Protein AF-I3SGP1-F1 (afdb_monomer)

Secondary structure (DSSP, 8-state):
---S------STT--TTSPPPP--S-STT-----SS-------TT-GGGTT-----HHHHHHHHHHHHHHHHHHHHHHHHHHHHHHHHHHTT------

Solvent-accessible surface area (backbone atoms only — not comparable to full-atom values): 6831 Å² total; per-residue (Å²): 138,78,75,96,72,81,84,91,75,93,51,96,84,58,61,82,92,54,87,84,69,81,80,70,73,68,68,74,70,81,67,92,63,104,54,96,83,70,78,64,80,66,56,96,74,50,72,93,56,70,80,69,84,80,78,75,61,65,65,54,52,50,53,51,50,52,56,51,51,52,55,49,50,57,52,50,56,50,50,58,51,53,52,55,56,51,52,63,62,61,73,70,67,78,82,88,74,135

Mean predicted aligned error: 17.97 Å

Foldseek 3Di:
DDDPDDDDDPDPPDPPPPDDDDCPPCPVVPDPDPDPPPPVPPVPPPPVCVPVDDDDVVVVVVVVVVVVVVVVVVVVVVVVVVVVVVVVVVVPDDDDDD

Radius of gyration: 29.14 Å; Cα contacts (8 Å, |Δi|>4): 2; chains: 1; bounding box: 64×74×63 Å

Sequence (98 aa):
MEAAFKPQVNGELDTQNFMKFDEVESPDAARAGSGSSRKMLLTPKDLNFVGYTYKNFDAVKEGLRQSLSESMQDYASKRTTDETGLQMLASSGDPMLP

pLDDT: mean 71.34, std 15.17, range [46.19, 95.5]

InterPro domains:
  IPR000961 AGC-kinase, C-terminal [PS51285] (1-64)
  IPR017892 Protein kinase, C-terminal [PF00433] (9-54)

Structure (mmCIF, N/CA/C/O backbone):
data_AF-I3SGP1-F1
#
_entry.id   AF-I3SGP1-F1
#
loop_
_atom_site.group_PDB
_atom_site.id
_atom_site.type_symbol
_atom_site.label_atom_id
_atom_site.label_alt_id
_atom_site.label_comp_id
_atom_site.label_asym_id
_atom_site.label_entity_id
_atom_site.label_seq_id
_atom_site.pdbx_PDB_ins_code
_atom_site.Cartn_x
_atom_site.Cartn_y
_atom_site.Cartn_z
_atom_site.occupancy
_atom_site.B_iso_or_equiv
_atom_site.auth_seq_id
_atom_site.auth_comp_id
_atom_site.auth_asym_id
_atom_site.auth_atom_id
_atom_site.pdbx_PDB_model_num
ATOM 1 N N . MET A 1 1 ? 5.922 -21.326 -15.131 1.00 84.31 1 MET A N 1
ATOM 2 C CA . MET A 1 1 ? 5.772 -20.294 -16.177 1.00 84.31 1 MET A CA 1
ATOM 3 C C . MET A 1 1 ? 6.448 -19.046 -15.649 1.00 84.31 1 MET A C 1
ATOM 5 O O . MET A 1 1 ? 6.067 -18.607 -14.574 1.00 84.31 1 MET A O 1
ATOM 9 N N . GLU A 1 2 ? 7.485 -18.545 -16.317 1.00 89.69 2 GLU A N 1
ATOM 10 C CA . GLU A 1 2 ? 8.145 -17.295 -15.915 1.00 89.69 2 GLU A CA 1
ATOM 11 C C . GLU A 1 2 ? 7.628 -16.133 -16.762 1.00 89.69 2 GLU A C 1
ATOM 13 O O . GLU A 1 2 ? 7.294 -16.315 -17.935 1.00 89.69 2 GLU A O 1
ATOM 18 N N . ALA A 1 3 ? 7.536 -14.945 -16.161 1.00 91.81 3 ALA A N 1
ATOM 19 C CA . ALA A 1 3 ? 7.209 -13.736 -16.900 1.00 91.81 3 ALA A CA 1
ATOM 20 C C . ALA A 1 3 ? 8.334 -13.427 -17.898 1.00 91.81 3 ALA A C 1
ATOM 22 O O . ALA A 1 3 ? 9.510 -13.464 -17.541 1.00 91.81 3 ALA A O 1
ATOM 23 N N . ALA A 1 4 ? 7.971 -13.079 -19.134 1.00 95.31 4 ALA A N 1
ATOM 24 C CA . ALA A 1 4 ? 8.935 -12.730 -20.180 1.00 95.31 4 ALA A CA 1
ATOM 25 C C . ALA A 1 4 ? 9.735 -11.449 -19.866 1.00 95.31 4 ALA A C 1
ATOM 27 O O . ALA A 1 4 ? 10.766 -11.198 -20.484 1.00 95.31 4 ALA A O 1
ATOM 28 N N . PHE A 1 5 ? 9.268 -10.643 -18.910 1.00 95.12 5 PHE A N 1
ATOM 29 C CA . PHE A 1 5 ? 9.907 -9.404 -18.489 1.00 95.12 5 PHE A CA 1
ATOM 30 C C . PHE A 1 5 ? 9.817 -9.232 -16.968 1.00 95.12 5 PHE A C 1
ATOM 32 O O . PHE A 1 5 ? 8.768 -9.485 -16.372 1.00 95.12 5 PHE A O 1
ATOM 39 N N . LYS A 1 6 ? 10.916 -8.780 -16.353 1.00 93.88 6 LYS A N 1
ATOM 40 C CA . LYS A 1 6 ? 11.015 -8.443 -14.927 1.00 93.88 6 LYS A CA 1
ATOM 41 C C . LYS A 1 6 ? 11.380 -6.953 -14.810 1.00 93.88 6 LYS A C 1
ATOM 43 O O . LYS A 1 6 ? 12.441 -6.584 -15.312 1.00 93.88 6 LYS A O 1
ATOM 48 N N . PRO A 1 7 ? 10.536 -6.097 -14.204 1.00 93.69 7 PRO A N 1
ATOM 49 C CA . PRO A 1 7 ? 10.839 -4.674 -14.069 1.00 93.69 7 PRO A CA 1
ATOM 50 C C . PRO A 1 7 ? 12.013 -4.446 -13.110 1.00 93.69 7 PRO A C 1
ATOM 52 O O . PRO A 1 7 ? 12.199 -5.200 -12.154 1.00 93.69 7 PRO A O 1
ATOM 55 N N . GLN A 1 8 ? 12.790 -3.390 -13.353 1.00 94.94 8 GLN A N 1
ATOM 56 C CA . GLN A 1 8 ? 13.821 -2.950 -12.417 1.00 94.94 8 GLN A CA 1
ATOM 57 C C . GLN A 1 8 ? 13.157 -2.310 -11.189 1.00 94.94 8 GLN A C 1
ATOM 59 O O . GLN A 1 8 ? 12.285 -1.454 -11.336 1.00 94.94 8 GLN A O 1
ATOM 64 N N . VAL A 1 9 ? 13.571 -2.736 -9.993 1.00 95.50 9 VAL A N 1
ATOM 65 C CA . VAL A 1 9 ? 13.099 -2.224 -8.698 1.00 95.50 9 VAL A CA 1
ATOM 66 C C . VAL A 1 9 ? 14.317 -2.078 -7.786 1.00 95.50 9 VAL A C 1
ATOM 68 O O . VAL A 1 9 ? 14.981 -3.068 -7.484 1.00 95.50 9 VAL A O 1
ATOM 71 N N . ASN A 1 10 ? 14.631 -0.852 -7.373 1.00 93.62 10 ASN A N 1
ATOM 72 C CA . ASN A 1 10 ? 15.821 -0.516 -6.587 1.00 93.62 10 ASN A CA 1
ATOM 73 C C . ASN A 1 10 ? 15.535 -0.404 -5.070 1.00 93.62 10 ASN A C 1
ATOM 75 O O . ASN A 1 10 ? 16.448 -0.115 -4.299 1.00 93.62 10 ASN A O 1
ATOM 79 N N . GLY A 1 11 ? 14.289 -0.630 -4.628 1.00 93.88 11 GLY A N 1
ATOM 80 C CA . GLY A 1 11 ? 13.878 -0.593 -3.216 1.00 93.88 11 GLY A CA 1
ATOM 81 C C . GLY A 1 11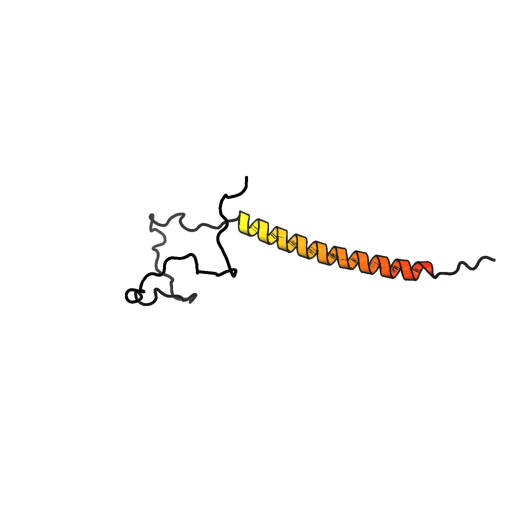 ? 12.396 -0.934 -2.994 1.00 93.88 11 GLY A C 1
ATOM 82 O O . GLY A 1 11 ? 11.628 -1.009 -3.947 1.00 93.88 11 GLY A O 1
ATOM 83 N N . GLU A 1 12 ? 11.984 -1.134 -1.735 1.00 93.31 12 GLU A N 1
ATOM 84 C CA . GLU A 1 12 ? 10.605 -1.526 -1.365 1.00 93.31 12 GLU A CA 1
ATOM 85 C C . GLU A 1 12 ? 9.550 -0.498 -1.802 1.00 93.31 12 GLU A C 1
ATOM 87 O O . GLU A 1 12 ? 8.488 -0.859 -2.303 1.00 93.31 12 GLU A O 1
ATOM 92 N N . LEU A 1 13 ? 9.862 0.788 -1.642 1.00 94.12 13 LEU A N 1
ATOM 93 C CA . LEU A 1 13 ? 8.984 1.908 -1.989 1.00 94.12 13 LEU A CA 1
ATOM 94 C C . LEU A 1 13 ? 9.440 2.618 -3.273 1.00 94.12 13 LEU A C 1
ATOM 96 O O . LEU A 1 13 ? 9.233 3.821 -3.428 1.00 94.12 13 LEU A O 1
ATOM 100 N N . ASP A 1 14 ? 10.120 1.902 -4.172 1.00 93.56 14 ASP A N 1
ATOM 101 C CA . ASP A 1 14 ? 10.603 2.473 -5.427 1.00 93.56 14 ASP A CA 1
ATOM 102 C C . ASP A 1 14 ? 9.432 2.907 -6.324 1.00 93.56 14 ASP A C 1
ATOM 104 O O . ASP A 1 14 ? 8.564 2.115 -6.694 1.00 93.56 14 ASP A O 1
ATOM 108 N N . THR A 1 15 ? 9.424 4.189 -6.689 1.00 93.38 15 THR A N 1
ATOM 109 C CA . THR A 1 15 ? 8.394 4.809 -7.530 1.00 93.38 15 THR A CA 1
ATOM 110 C C . THR A 1 15 ? 8.882 5.127 -8.948 1.00 93.38 15 THR A C 1
ATOM 112 O O . THR A 1 15 ? 8.163 5.761 -9.719 1.00 93.38 15 THR A O 1
ATOM 115 N N . GLN A 1 16 ? 10.074 4.664 -9.345 1.00 94.19 16 GLN A N 1
ATOM 116 C CA . GLN A 1 16 ? 10.658 4.941 -10.664 1.00 94.19 16 GLN A CA 1
ATOM 117 C C . GLN A 1 16 ? 9.748 4.531 -11.835 1.00 94.19 16 GLN A C 1
ATOM 119 O O . GLN A 1 16 ? 9.741 5.193 -12.870 1.00 94.19 16 GLN A O 1
ATOM 124 N N . ASN A 1 17 ? 8.975 3.455 -11.672 1.00 93.75 17 ASN A N 1
ATOM 125 C CA . ASN A 1 17 ? 8.114 2.897 -12.719 1.00 93.75 17 ASN A CA 1
ATOM 126 C C . ASN A 1 17 ? 6.720 3.553 -12.803 1.00 93.75 17 ASN A C 1
ATOM 128 O O . ASN A 1 17 ? 5.862 3.068 -13.541 1.00 93.75 17 ASN A O 1
ATOM 132 N N . PHE A 1 18 ? 6.466 4.629 -12.052 1.00 92.69 18 PHE A N 1
ATOM 133 C CA . PHE A 1 18 ? 5.201 5.362 -12.085 1.00 92.69 18 PHE A CA 1
ATOM 134 C C . PHE A 1 18 ? 5.309 6.597 -12.983 1.00 92.69 18 PHE A C 1
ATOM 136 O O . PHE A 1 18 ? 6.353 7.247 -13.070 1.00 92.69 18 PHE A O 1
ATOM 143 N N . MET A 1 19 ? 4.205 6.946 -13.644 1.00 89.56 19 MET A N 1
ATOM 144 C CA . MET A 1 19 ? 4.123 8.186 -14.414 1.00 89.56 19 MET A CA 1
ATOM 145 C C . MET A 1 19 ? 4.155 9.386 -13.468 1.00 89.56 19 MET A C 1
ATOM 147 O O . MET A 1 19 ? 3.421 9.425 -12.481 1.00 89.56 19 MET A O 1
ATOM 151 N N . LYS A 1 20 ? 4.982 10.380 -13.790 1.00 88.06 20 LYS A N 1
ATOM 152 C CA . LYS A 1 20 ? 5.000 11.664 -13.089 1.00 88.06 20 LYS A CA 1
ATOM 153 C C . LYS A 1 20 ? 3.923 12.544 -13.705 1.00 88.06 20 LYS A C 1
ATOM 155 O O . LYS A 1 20 ? 3.984 12.830 -14.898 1.00 88.06 20 LYS A O 1
ATOM 160 N N . PHE A 1 21 ? 2.929 12.921 -12.915 1.00 84.44 21 PHE A N 1
ATOM 161 C CA . PHE A 1 21 ? 1.992 13.968 -13.294 1.00 84.44 21 PHE A CA 1
ATOM 162 C C . PHE A 1 21 ? 2.520 15.291 -12.746 1.00 84.44 21 PHE A C 1
ATOM 164 O O . PHE A 1 21 ? 3.061 15.322 -11.640 1.00 84.44 21 PHE A O 1
ATOM 171 N N . ASP A 1 22 ? 2.379 16.369 -13.518 1.00 81.69 22 ASP A N 1
ATOM 172 C CA . ASP A 1 22 ? 2.528 17.704 -12.952 1.00 81.69 22 ASP A CA 1
ATOM 173 C C . ASP A 1 22 ? 1.474 17.818 -11.852 1.00 81.69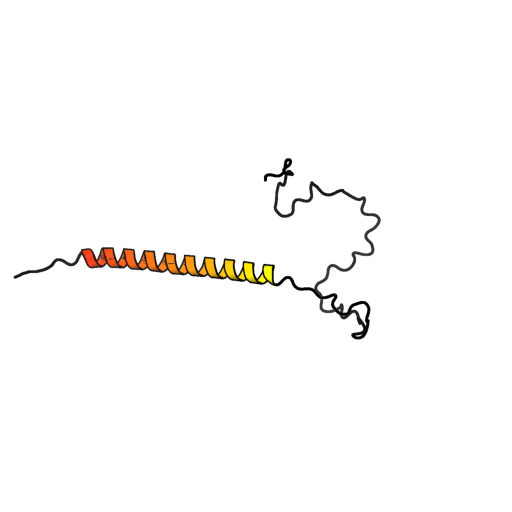 22 ASP A C 1
ATOM 175 O O . ASP A 1 22 ? 0.285 17.596 -12.102 1.00 81.69 22 ASP A O 1
ATOM 179 N N . GLU A 1 23 ? 1.911 18.072 -10.621 1.00 68.38 23 GLU A N 1
ATOM 180 C CA . GLU A 1 23 ? 1.023 18.312 -9.490 1.00 68.38 23 GLU A CA 1
ATOM 181 C C . GLU A 1 23 ? 0.259 19.614 -9.766 1.00 68.38 23 GLU A C 1
ATOM 183 O O . GLU A 1 23 ? 0.656 20.693 -9.331 1.00 68.38 23 GLU A O 1
ATOM 188 N N . VAL A 1 24 ? -0.813 19.534 -10.562 1.00 65.31 24 VAL A N 1
ATOM 189 C CA . VAL A 1 24 ? -1.797 20.606 -10.702 1.00 65.31 24 VAL A CA 1
ATOM 190 C C . VAL A 1 24 ? -2.265 20.896 -9.288 1.00 65.31 24 VAL A C 1
ATOM 192 O O . VAL A 1 24 ? -2.852 20.011 -8.671 1.00 65.31 24 VAL A O 1
ATOM 195 N N . GLU A 1 25 ? -1.887 22.081 -8.798 1.00 60.09 25 GLU A N 1
ATOM 196 C CA . GLU A 1 25 ? -2.227 22.697 -7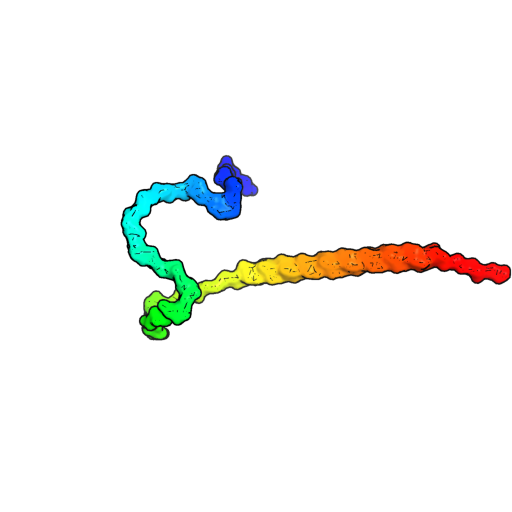.515 1.00 60.09 25 GLU A CA 1
ATOM 197 C C . GLU A 1 25 ? -2.963 21.736 -6.584 1.00 60.09 25 GLU A C 1
ATOM 199 O O . GLU A 1 25 ? -4.171 21.534 -6.721 1.00 60.09 25 GLU A O 1
ATOM 204 N N . SER A 1 26 ? -2.184 21.086 -5.707 1.00 59.69 26 SER A N 1
ATOM 205 C CA . SER A 1 26 ? -2.659 20.141 -4.693 1.00 59.69 26 SER A CA 1
ATOM 206 C C . SER A 1 26 ? -4.084 20.502 -4.267 1.00 59.69 26 SER A C 1
ATOM 208 O O . SER A 1 26 ? -4.243 21.573 -3.679 1.00 59.69 26 SER A O 1
ATOM 210 N N . PRO A 1 27 ? -5.119 19.677 -4.528 1.00 55.31 27 PRO A N 1
ATOM 211 C CA . PRO A 1 27 ? -6.422 19.923 -3.929 1.00 55.31 27 PRO A CA 1
ATOM 212 C C . PRO A 1 27 ? -6.198 19.907 -2.421 1.00 55.31 27 PRO A C 1
ATOM 214 O O . PRO A 1 27 ? -5.895 18.832 -1.897 1.00 55.31 27 PRO A O 1
ATOM 217 N N . ASP A 1 28 ? -6.229 21.100 -1.802 1.00 54.09 28 ASP A N 1
ATOM 218 C CA . ASP A 1 28 ? -5.876 21.420 -0.411 1.00 54.09 28 ASP A CA 1
ATOM 219 C C . ASP A 1 28 ? -5.558 20.164 0.373 1.00 54.09 28 ASP A C 1
ATOM 221 O O . ASP A 1 28 ? -6.496 19.551 0.894 1.00 54.09 28 ASP A O 1
ATOM 225 N N . ALA A 1 29 ? -4.277 19.749 0.314 1.00 56.09 29 ALA A N 1
ATOM 226 C CA . ALA A 1 29 ? -3.744 18.466 0.770 1.00 56.09 29 ALA A CA 1
ATOM 227 C C . ALA A 1 29 ? -4.831 17.660 1.465 1.00 56.09 29 ALA A C 1
ATOM 229 O O . ALA A 1 29 ? -5.052 17.924 2.648 1.00 56.09 29 ALA A O 1
ATOM 230 N N . ALA A 1 30 ? -5.579 16.822 0.723 1.00 51.59 30 ALA A N 1
ATOM 231 C CA . ALA A 1 30 ? -6.789 16.143 1.192 1.00 51.59 30 ALA A CA 1
ATOM 232 C C . ALA A 1 30 ? -6.471 15.225 2.388 1.00 51.59 30 ALA A C 1
ATOM 234 O O . ALA A 1 30 ? -6.367 14.008 2.314 1.00 51.59 30 ALA A O 1
ATOM 235 N N . ARG A 1 31 ? -6.283 15.900 3.515 1.00 55.44 31 ARG A N 1
ATOM 236 C CA . ARG A 1 31 ? -6.055 15.550 4.899 1.00 55.44 31 ARG A CA 1
ATOM 237 C C . ARG A 1 31 ? -5.393 14.194 5.127 1.00 55.44 31 ARG A C 1
ATOM 239 O O . ARG A 1 31 ? -6.055 13.237 5.553 1.00 55.44 31 ARG A O 1
ATOM 246 N N . ALA A 1 32 ? -4.067 14.201 4.995 1.00 50.72 32 ALA A N 1
ATOM 247 C CA . ALA A 1 32 ? -3.174 13.336 5.753 1.00 50.72 32 ALA A CA 1
ATOM 248 C C . ALA A 1 32 ? -3.276 13.711 7.240 1.00 50.72 32 ALA A C 1
ATOM 250 O O . ALA A 1 32 ? -2.687 14.675 7.718 1.00 50.72 32 ALA A O 1
ATOM 251 N N . GLY A 1 33 ? -4.103 12.973 7.968 1.00 46.19 33 GLY A N 1
ATOM 252 C CA . GLY A 1 33 ? -4.240 13.125 9.404 1.00 46.19 33 GLY A CA 1
ATOM 253 C C . GLY A 1 33 ? -5.028 11.960 9.969 1.00 46.19 33 GLY A C 1
ATOM 254 O O . GLY A 1 33 ? -6.256 11.956 9.913 1.00 46.19 33 GLY A O 1
ATOM 255 N N . SER A 1 34 ? -4.322 10.986 10.543 1.00 55.03 34 SER A N 1
ATOM 256 C CA . SER A 1 34 ? -4.890 10.085 11.547 1.00 55.03 34 SER A CA 1
ATOM 257 C C . SER A 1 34 ? -5.096 10.893 12.832 1.00 55.03 34 SER A C 1
ATOM 259 O O . SER A 1 34 ? -4.321 10.807 13.778 1.00 55.03 34 SER A O 1
ATOM 261 N N . GLY A 1 35 ? -6.104 11.762 12.822 1.00 47.47 35 GLY A N 1
ATOM 262 C CA . GLY A 1 35 ? -6.521 12.573 13.958 1.00 47.47 35 GLY A CA 1
ATOM 263 C C . GLY A 1 35 ? -7.985 12.310 14.287 1.00 47.47 35 GLY A C 1
ATOM 264 O O . GLY A 1 35 ? -8.775 11.968 13.409 1.00 47.47 35 GLY A O 1
ATOM 265 N N . SER A 1 36 ? -8.346 12.519 15.554 1.00 57.81 36 SER A N 1
ATOM 266 C CA . SER A 1 36 ? -9.673 12.321 16.171 1.00 57.81 36 SER A CA 1
ATOM 267 C C . SER A 1 36 ? -10.871 12.995 15.454 1.00 57.81 36 SER A C 1
ATOM 269 O O . SER A 1 36 ? -12.023 12.793 15.830 1.00 57.81 36 SER A O 1
ATOM 271 N N . SER A 1 37 ? -10.652 13.750 14.374 1.00 52.81 37 SER A N 1
ATOM 272 C CA . SER A 1 37 ? -11.644 14.640 13.759 1.00 52.81 37 SER A CA 1
ATOM 273 C C . SER A 1 37 ? -11.889 14.347 12.276 1.00 52.81 37 SER A C 1
ATOM 275 O O . SER A 1 37 ? -11.803 15.220 11.419 1.00 52.81 37 SER A O 1
ATOM 277 N N . ARG A 1 38 ? -12.258 13.102 11.968 1.00 57.47 38 ARG A N 1
ATOM 278 C CA . ARG A 1 38 ? -13.208 12.787 10.888 1.00 57.47 38 ARG A CA 1
ATOM 279 C C . ARG A 1 38 ? -14.156 11.691 11.355 1.00 57.47 38 ARG A C 1
ATOM 281 O O . ARG A 1 38 ? -14.288 10.634 10.749 1.00 57.47 38 ARG A O 1
ATOM 288 N N . LYS A 1 39 ? -14.939 12.005 12.384 1.00 58.84 39 LYS A N 1
ATOM 289 C CA . LYS A 1 39 ? -16.348 11.613 12.340 1.00 58.84 39 LYS A CA 1
ATOM 290 C C . LYS A 1 39 ? -16.983 12.472 11.244 1.00 58.84 39 LYS A C 1
ATOM 292 O O . LYS A 1 39 ? -17.710 13.413 11.525 1.00 58.84 39 LYS A O 1
ATOM 297 N N . MET A 1 40 ? -16.619 12.215 9.983 1.00 54.91 40 MET A N 1
ATOM 298 C CA . MET A 1 40 ? -17.512 12.566 8.892 1.00 54.91 40 MET A CA 1
ATOM 299 C C . MET A 1 40 ? -18.809 11.899 9.323 1.00 54.91 40 MET A C 1
ATOM 301 O O . MET A 1 40 ? -18.783 10.697 9.606 1.00 54.91 40 MET A O 1
ATOM 305 N N . LEU A 1 41 ? -19.869 12.675 9.545 1.00 57.44 41 LEU A N 1
ATOM 306 C CA . LEU A 1 41 ? -21.195 12.109 9.733 1.00 57.44 41 LEU A CA 1
ATOM 307 C C . LEU A 1 41 ? -21.548 11.436 8.400 1.00 57.44 41 LEU A C 1
ATOM 309 O O . LEU A 1 41 ? -22.337 11.954 7.627 1.00 57.44 41 LEU A O 1
ATOM 313 N N . LEU A 1 42 ? -20.903 10.304 8.100 1.00 57.31 42 LEU A N 1
ATOM 314 C CA . LEU A 1 42 ? -21.509 9.237 7.344 1.00 57.31 42 LEU A CA 1
ATOM 315 C C . LEU A 1 42 ? -22.774 8.991 8.129 1.00 57.31 42 LEU A C 1
ATOM 317 O O . LEU A 1 42 ? -22.720 8.527 9.275 1.00 57.31 42 LEU A O 1
ATOM 321 N N . THR A 1 43 ? -23.893 9.438 7.579 1.00 59.53 43 THR A N 1
ATOM 322 C CA . THR A 1 43 ? -25.181 9.112 8.147 1.00 59.53 43 THR A CA 1
ATOM 323 C C . THR A 1 43 ? -25.146 7.590 8.231 1.00 59.53 43 THR A C 1
ATOM 325 O O . THR A 1 43 ? -24.950 6.946 7.202 1.00 59.53 43 THR A O 1
ATOM 328 N N . PRO A 1 44 ? -25.277 6.956 9.408 1.00 61.91 44 PRO A N 1
ATOM 329 C CA . PRO A 1 44 ? -25.139 5.498 9.525 1.00 61.91 44 PRO A CA 1
ATOM 330 C C . PRO A 1 44 ? -26.199 4.715 8.717 1.00 61.91 44 PRO A C 1
ATOM 332 O O . PRO A 1 44 ? -26.246 3.491 8.771 1.00 61.91 44 PRO A O 1
ATOM 335 N N . LYS A 1 45 ? -27.058 5.429 7.977 1.00 63.75 45 LYS A N 1
ATOM 336 C CA . LYS A 1 45 ? -28.104 4.962 7.071 1.00 63.75 45 LYS A CA 1
ATOM 337 C C . LYS A 1 45 ? -27.826 5.284 5.597 1.00 63.75 45 LYS A C 1
ATOM 339 O O . LYS A 1 45 ? -28.722 5.085 4.782 1.00 63.75 45 LYS A O 1
ATOM 344 N N . ASP A 1 46 ? -26.644 5.791 5.243 1.00 68.38 46 ASP A N 1
ATOM 345 C CA . ASP A 1 46 ? -26.280 5.999 3.843 1.00 68.38 46 ASP A CA 1
ATOM 346 C C . ASP A 1 46 ? -26.151 4.630 3.168 1.00 68.38 46 ASP A C 1
ATOM 348 O O . ASP A 1 46 ? -25.114 3.968 3.226 1.00 68.38 46 ASP A O 1
ATOM 352 N N . LEU A 1 47 ? -27.253 4.198 2.542 1.00 80.19 47 LEU A N 1
ATOM 353 C CA . LEU A 1 47 ? -27.388 2.904 1.865 1.00 80.19 47 LEU A CA 1
ATOM 354 C C . LEU A 1 47 ? -26.271 2.674 0.840 1.00 80.19 47 LEU A C 1
ATOM 356 O O . LEU A 1 47 ? -25.855 1.541 0.627 1.00 80.19 47 LEU A O 1
ATOM 360 N N . ASN A 1 48 ? -25.738 3.759 0.276 1.00 85.94 48 ASN A N 1
ATOM 361 C CA . ASN A 1 48 ? -24.648 3.749 -0.693 1.00 85.94 48 ASN A CA 1
ATOM 362 C C . ASN A 1 48 ? -23.315 3.228 -0.140 1.00 85.94 48 ASN A C 1
ATOM 364 O O . ASN A 1 48 ? -22.449 2.916 -0.941 1.00 85.94 48 ASN A O 1
ATOM 368 N N . PHE A 1 49 ? -23.118 3.159 1.183 1.00 82.88 49 PHE A N 1
ATOM 369 C CA . PHE A 1 49 ? -21.847 2.737 1.795 1.00 82.88 49 PHE A CA 1
ATOM 370 C C . PHE A 1 49 ? -21.964 1.469 2.654 1.00 82.88 49 PHE A C 1
ATOM 372 O O . PHE A 1 49 ? -20.990 1.040 3.283 1.00 82.88 49 PHE A O 1
ATOM 379 N N 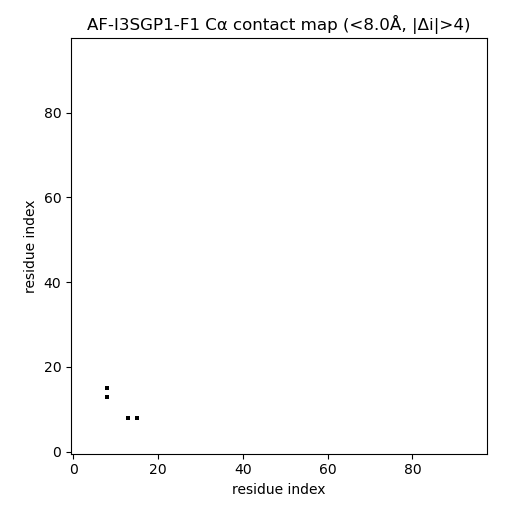. VAL A 1 50 ? -23.138 0.829 2.681 1.00 85.06 50 VAL A N 1
ATOM 380 C CA . VAL A 1 50 ? -23.336 -0.434 3.404 1.00 85.06 50 VAL A CA 1
ATOM 381 C C . VAL A 1 50 ? -22.465 -1.521 2.766 1.00 85.06 50 VAL A C 1
ATOM 383 O O . VAL A 1 50 ? -22.582 -1.804 1.580 1.00 85.06 50 VAL A O 1
ATOM 386 N N . GLY A 1 51 ? -21.573 -2.128 3.555 1.00 88.75 51 GLY A N 1
ATOM 387 C CA . GLY A 1 51 ? -20.676 -3.199 3.097 1.00 88.75 51 GLY A CA 1
ATOM 388 C C . GLY A 1 51 ? -19.346 -2.741 2.482 1.00 88.75 51 GLY A C 1
ATOM 389 O O . GLY A 1 51 ? -18.568 -3.583 2.048 1.00 88.75 51 GLY A O 1
ATOM 390 N N . TYR A 1 52 ? -19.039 -1.440 2.477 1.00 89.25 52 TYR A N 1
ATOM 391 C CA . TYR A 1 52 ? -17.802 -0.912 1.873 1.00 89.25 52 TYR A CA 1
ATOM 392 C C . TYR A 1 52 ? -16.551 -1.148 2.728 1.00 89.25 52 TYR A C 1
ATOM 394 O O . TYR A 1 52 ? -15.425 -1.063 2.237 1.00 89.25 52 TYR A O 1
ATOM 402 N N . THR A 1 53 ? -16.716 -1.429 4.020 1.00 89.00 53 THR A N 1
ATOM 403 C CA . THR A 1 53 ? -15.588 -1.767 4.890 1.00 89.00 53 THR A CA 1
ATOM 404 C C . THR A 1 53 ? -15.186 -3.224 4.678 1.00 89.00 53 THR A C 1
ATOM 406 O O . THR A 1 53 ? -15.872 -4.135 5.134 1.00 89.00 53 THR A O 1
ATOM 409 N N . TYR A 1 54 ? -14.046 -3.434 4.019 1.00 92.50 54 TYR A N 1
ATOM 410 C CA . TYR A 1 54 ? -13.438 -4.747 3.805 1.00 92.50 54 TYR A CA 1
ATOM 411 C C . TYR A 1 54 ? -12.173 -4.931 4.655 1.00 92.50 54 TYR A C 1
ATOM 413 O O . TYR A 1 54 ? -11.410 -3.989 4.873 1.00 92.50 54 TYR A O 1
ATOM 421 N N . LYS A 1 55 ? -11.928 -6.166 5.105 1.00 89.19 55 LYS A N 1
ATOM 422 C CA . LYS A 1 55 ? -10.685 -6.589 5.758 1.00 89.19 55 LYS A CA 1
ATOM 423 C C . LYS A 1 55 ? -10.199 -7.882 5.106 1.00 89.19 55 LYS A C 1
ATOM 425 O O . LYS A 1 55 ? -10.936 -8.862 5.083 1.00 89.19 55 LYS A O 1
ATOM 430 N N . ASN A 1 56 ? -8.961 -7.894 4.610 1.00 90.62 56 ASN A N 1
ATOM 431 C CA . ASN A 1 56 ? -8.335 -9.110 4.088 1.00 90.62 56 ASN A CA 1
ATOM 432 C C . ASN A 1 56 ? -7.892 -10.003 5.261 1.00 90.62 56 ASN A C 1
ATOM 434 O O . ASN A 1 56 ? -6.951 -9.664 5.978 1.00 90.62 56 ASN A O 1
ATOM 438 N N . PHE A 1 57 ? -8.596 -11.115 5.484 1.00 88.69 57 PHE A N 1
ATOM 439 C CA . PHE A 1 57 ? -8.303 -12.042 6.582 1.00 88.69 57 PHE A CA 1
ATOM 440 C C . PHE A 1 57 ? -7.160 -13.015 6.271 1.00 88.69 57 PHE A C 1
ATOM 442 O O . PHE A 1 57 ? -6.463 -13.426 7.199 1.00 88.69 57 PHE A O 1
ATOM 449 N N . ASP A 1 58 ? -6.923 -13.338 4.999 1.00 88.19 58 ASP A N 1
ATOM 450 C CA . ASP A 1 58 ? -5.828 -14.225 4.594 1.00 88.19 58 ASP A CA 1
ATOM 451 C C . ASP A 1 58 ? -4.471 -13.581 4.901 1.00 88.19 58 ASP A C 1
ATOM 453 O O . ASP A 1 58 ? -3.616 -14.212 5.522 1.00 88.19 58 ASP A O 1
ATOM 457 N N . ALA A 1 59 ? -4.336 -12.278 4.629 1.00 84.19 59 ALA A N 1
ATOM 458 C CA . ALA A 1 59 ? -3.150 -11.497 4.984 1.00 84.19 59 ALA A CA 1
ATOM 459 C C . ALA A 1 59 ? -2.867 -11.487 6.502 1.00 84.19 59 ALA A C 1
ATOM 461 O O . ALA A 1 59 ? -1.717 -11.535 6.933 1.00 84.19 59 ALA A O 1
ATOM 462 N N . VAL A 1 60 ? -3.914 -11.466 7.337 1.00 78.88 60 VAL A N 1
ATOM 463 C CA . VAL A 1 60 ? -3.771 -11.505 8.806 1.00 78.88 60 VAL A CA 1
ATOM 464 C C . VAL A 1 60 ? -3.351 -12.894 9.279 1.00 78.88 60 VAL A C 1
ATOM 466 O O . VAL A 1 60 ? -2.529 -13.030 10.186 1.00 78.88 60 VAL A O 1
ATOM 469 N N . LYS A 1 61 ? -3.914 -13.940 8.670 1.00 79.88 61 LYS A N 1
ATOM 470 C CA . LYS A 1 61 ? -3.616 -15.327 9.020 1.00 79.88 61 LYS A CA 1
ATOM 471 C C . LYS A 1 61 ? -2.191 -15.709 8.633 1.00 79.88 61 LYS A C 1
ATOM 473 O O . LYS A 1 61 ? -1.533 -16.398 9.405 1.00 79.88 61 LYS A O 1
ATOM 478 N N . GLU A 1 62 ? -1.708 -15.281 7.473 1.00 76.25 62 GLU A N 1
ATOM 479 C CA . GLU A 1 62 ? -0.334 -15.549 7.042 1.00 76.25 62 GLU A CA 1
ATOM 480 C C . GLU A 1 62 ? 0.691 -14.819 7.907 1.00 76.25 62 GLU A C 1
ATOM 482 O O . GLU A 1 62 ? 1.626 -15.465 8.376 1.00 76.25 62 GLU A O 1
ATOM 487 N N . GLY A 1 63 ? 0.466 -13.541 8.232 1.00 72.88 63 GLY A N 1
ATOM 488 C CA . GLY A 1 63 ? 1.330 -12.806 9.162 1.00 72.88 63 GLY A CA 1
ATOM 489 C C . GLY A 1 63 ? 1.396 -13.451 10.553 1.00 72.88 63 GLY A C 1
ATOM 490 O O . GLY A 1 63 ? 2.476 -13.603 11.116 1.00 72.88 63 GLY A O 1
ATOM 491 N N . LEU A 1 64 ? 0.260 -13.930 11.080 1.00 71.25 64 LEU A N 1
ATOM 492 C CA . LEU A 1 64 ? 0.221 -14.649 12.360 1.00 71.25 64 LEU A CA 1
ATOM 493 C C . LEU A 1 64 ? 0.948 -16.003 12.303 1.00 71.25 64 LEU A C 1
ATOM 495 O O . LEU A 1 64 ? 1.566 -16.431 13.278 1.00 71.25 64 LEU A O 1
ATOM 499 N N . ARG A 1 65 ? 0.866 -16.709 11.169 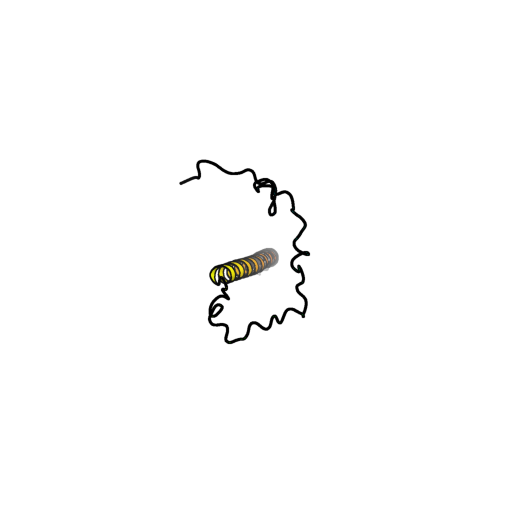1.00 66.06 65 ARG A N 1
ATOM 500 C CA . ARG A 1 65 ? 1.578 -17.980 10.975 1.00 66.06 65 ARG A CA 1
ATOM 501 C C . ARG A 1 65 ? 3.083 -17.768 10.855 1.00 66.06 65 ARG A C 1
ATOM 503 O O . ARG A 1 65 ? 3.817 -18.565 11.430 1.00 66.06 65 ARG A O 1
ATOM 510 N N . GLN A 1 66 ? 3.518 -16.707 10.173 1.00 64.56 66 GLN A N 1
ATOM 511 C CA . GLN A 1 66 ? 4.926 -16.312 10.077 1.00 64.56 66 GLN A CA 1
ATOM 512 C C . GLN A 1 66 ? 5.490 -15.979 11.466 1.00 64.56 66 GLN A C 1
ATOM 514 O O . GLN A 1 66 ? 6.455 -16.615 11.891 1.00 64.56 66 GLN A O 1
ATOM 519 N N . SER A 1 67 ? 4.805 -15.136 12.249 1.00 65.12 67 SER A N 1
ATOM 520 C CA . SER A 1 67 ? 5.244 -14.800 13.613 1.00 65.12 67 SER A CA 1
ATOM 521 C C . SER A 1 67 ? 5.276 -16.013 14.552 1.00 65.12 67 SER A C 1
ATOM 523 O O . SER A 1 67 ? 6.170 -16.151 15.386 1.00 65.12 67 SER A O 1
ATOM 525 N N . LEU A 1 68 ? 4.303 -16.927 14.429 1.00 67.81 68 LEU A N 1
ATOM 526 C CA . LEU A 1 68 ? 4.284 -18.153 15.227 1.00 67.81 68 LEU A CA 1
ATOM 527 C C . LEU A 1 68 ? 5.448 -19.079 14.839 1.00 67.81 68 LEU A C 1
ATOM 529 O O . LEU A 1 68 ? 6.091 -19.648 15.721 1.00 67.81 68 LEU A O 1
ATOM 533 N N . SER A 1 69 ? 5.743 -19.217 13.543 1.00 64.50 69 SER A N 1
ATOM 534 C CA . SER A 1 69 ? 6.860 -20.043 13.074 1.00 64.50 69 SER A CA 1
ATOM 535 C C . SER A 1 69 ? 8.224 -19.511 13.512 1.00 64.50 69 SER A C 1
ATOM 537 O O . SER A 1 69 ? 9.054 -20.310 13.939 1.00 64.50 69 SER A O 1
ATOM 539 N N 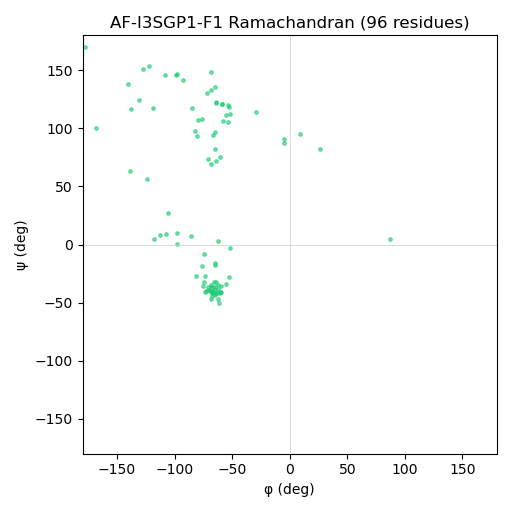. GLU A 1 70 ? 8.422 -18.191 13.504 1.00 60.94 70 GLU A N 1
ATOM 540 C CA . GLU A 1 70 ? 9.640 -17.545 14.012 1.00 60.94 70 GLU A CA 1
ATOM 541 C C . GLU A 1 70 ? 9.815 -17.821 15.512 1.00 60.94 70 GLU A C 1
ATOM 543 O O . GLU A 1 70 ? 10.857 -18.312 15.942 1.00 60.94 70 GLU A O 1
ATOM 548 N N . SER A 1 71 ? 8.746 -17.663 16.305 1.00 64.44 71 SER A N 1
ATOM 549 C CA . SER A 1 71 ? 8.801 -17.935 17.749 1.00 64.44 71 SER A CA 1
ATOM 550 C C . SER A 1 71 ? 9.126 -19.398 18.093 1.00 64.44 71 SER A C 1
ATOM 552 O O . SER A 1 71 ? 9.822 -19.669 19.074 1.00 64.44 71 SER A O 1
ATOM 554 N N . MET A 1 72 ? 8.654 -20.363 17.291 1.00 62.25 72 MET A N 1
ATOM 555 C CA . MET A 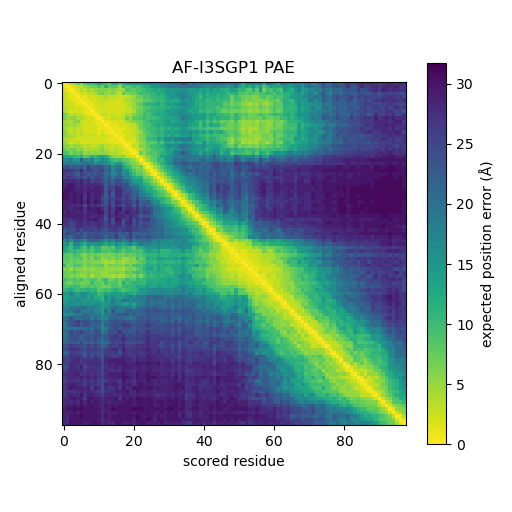1 72 ? 8.966 -21.780 17.497 1.00 62.25 72 MET A CA 1
ATOM 556 C C . MET A 1 72 ? 10.396 -22.134 17.080 1.00 62.25 72 MET A C 1
ATOM 558 O O . MET A 1 72 ? 11.000 -22.999 17.713 1.00 62.25 72 MET A O 1
ATOM 562 N N . GLN A 1 73 ? 10.953 -21.475 16.060 1.00 61.16 73 GLN A N 1
ATOM 563 C CA . GLN A 1 73 ? 12.357 -21.651 15.672 1.00 61.16 73 GLN A CA 1
ATOM 564 C C . GLN A 1 73 ? 13.311 -21.107 16.739 1.00 61.16 73 GLN A C 1
ATOM 566 O O . GLN A 1 73 ? 14.294 -21.775 17.075 1.00 61.16 73 GLN A O 1
ATOM 571 N N . ASP A 1 74 ? 12.981 -19.966 17.345 1.00 59.31 74 ASP A N 1
ATOM 572 C CA . ASP A 1 74 ? 13.735 -19.414 18.472 1.00 59.31 74 ASP A CA 1
ATOM 573 C C . ASP A 1 74 ? 13.700 -20.347 19.688 1.00 59.31 74 ASP A C 1
ATOM 575 O O . ASP A 1 74 ? 14.715 -20.563 20.352 1.00 59.31 74 ASP A O 1
ATOM 579 N N . TYR A 1 75 ? 12.538 -20.939 19.983 1.00 59.19 75 TYR A N 1
ATOM 580 C CA . TYR A 1 75 ? 12.391 -21.857 21.113 1.00 59.19 75 TYR A CA 1
ATOM 581 C C . TYR A 1 75 ? 13.101 -23.199 20.877 1.00 59.19 75 TYR A C 1
ATOM 583 O O . TYR A 1 75 ? 13.729 -23.740 21.789 1.00 59.19 75 TYR A O 1
ATOM 591 N N . ALA A 1 76 ? 13.040 -23.724 19.650 1.00 64.75 76 ALA A N 1
ATOM 592 C CA . ALA A 1 76 ? 13.738 -24.946 19.262 1.00 64.75 76 ALA A CA 1
ATOM 593 C C . ALA A 1 76 ? 15.264 -24.766 19.313 1.00 64.75 76 ALA A C 1
ATOM 595 O O . ALA A 1 76 ? 15.949 -25.610 19.885 1.00 64.75 76 ALA A O 1
ATOM 596 N N . SER A 1 77 ? 15.782 -23.638 18.814 1.00 63.69 77 SER A N 1
ATOM 597 C CA . SER A 1 77 ? 17.223 -23.332 18.817 1.00 63.69 77 SER A CA 1
ATOM 598 C C . SER A 1 77 ? 17.797 -23.198 20.233 1.00 63.69 77 SER A C 1
ATOM 600 O O . SER A 1 77 ? 18.945 -23.572 20.490 1.00 63.69 77 SER A O 1
ATOM 602 N N . LYS A 1 78 ? 16.991 -22.705 21.184 1.00 60.78 78 LYS A N 1
ATOM 603 C CA . LYS A 1 78 ? 17.366 -22.662 22.606 1.00 60.78 78 LYS A CA 1
ATOM 604 C C . LYS A 1 78 ? 17.448 -24.064 23.207 1.00 60.78 78 LYS A C 1
ATOM 606 O O . LYS 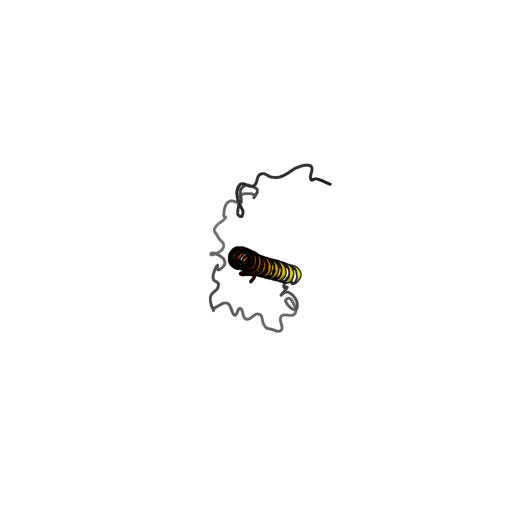A 1 78 ? 18.470 -24.403 23.792 1.00 60.78 78 LYS A O 1
ATOM 611 N N . ARG A 1 79 ? 16.447 -24.919 22.962 1.00 59.44 79 ARG A N 1
ATOM 612 C CA . ARG A 1 79 ? 16.464 -26.309 23.452 1.00 59.44 79 ARG A CA 1
ATOM 613 C C . ARG A 1 79 ? 17.637 -27.126 22.921 1.00 59.44 79 ARG A C 1
ATOM 615 O O . ARG A 1 79 ? 18.265 -27.835 23.695 1.00 59.44 79 ARG A O 1
ATOM 622 N N . THR A 1 80 ? 17.973 -27.000 21.639 1.00 61.94 80 THR A N 1
ATOM 623 C CA . THR A 1 80 ? 19.112 -27.730 21.056 1.00 61.94 80 THR A CA 1
ATOM 624 C C . THR A 1 80 ? 20.455 -27.285 21.642 1.00 61.94 80 THR A C 1
ATOM 626 O O . THR A 1 80 ? 21.375 -28.091 21.782 1.00 61.94 80 THR A O 1
ATOM 629 N N . THR A 1 81 ? 20.576 -26.007 22.014 1.00 58.72 81 THR A N 1
ATOM 630 C CA . THR A 1 81 ? 21.790 -25.458 22.641 1.00 58.72 81 THR A CA 1
ATOM 631 C C . THR A 1 81 ? 21.920 -25.927 24.093 1.00 58.72 81 THR A C 1
ATOM 633 O O . THR A 1 81 ? 23.002 -26.323 24.525 1.00 58.72 81 THR A O 1
ATOM 636 N N . ASP A 1 82 ? 20.808 -25.966 24.826 1.00 59.81 82 ASP A N 1
ATOM 637 C CA . ASP A 1 82 ? 20.782 -26.445 26.210 1.00 59.81 82 ASP A CA 1
ATOM 638 C C . ASP A 1 82 ? 21.054 -27.961 26.296 1.00 59.81 82 ASP A C 1
ATOM 640 O O . ASP A 1 82 ? 21.819 -28.410 27.151 1.00 59.81 82 ASP A O 1
ATOM 644 N N . GLU A 1 83 ? 20.500 -28.765 25.379 1.00 60.06 83 GLU A N 1
ATOM 645 C CA . GLU A 1 83 ? 20.723 -30.220 25.329 1.00 60.06 83 GLU A CA 1
ATOM 646 C C . GLU A 1 83 ? 22.176 -30.584 24.990 1.00 60.06 83 GLU A C 1
ATOM 648 O O . GLU A 1 83 ? 22.760 -31.469 25.620 1.00 60.06 83 GLU A O 1
ATOM 653 N N . THR A 1 84 ? 22.796 -29.872 24.045 1.00 65.75 84 THR A N 1
ATOM 654 C CA . THR A 1 84 ? 24.210 -30.084 23.690 1.00 65.75 84 THR A CA 1
ATOM 655 C C . THR A 1 84 ? 25.158 -29.664 24.817 1.00 65.75 84 THR A C 1
ATOM 657 O O . THR A 1 84 ? 26.137 -30.365 25.081 1.00 65.75 84 THR A O 1
ATOM 660 N N . GLY A 1 85 ? 24.846 -28.588 25.547 1.00 62.16 85 GLY A N 1
ATOM 661 C CA . GLY A 1 85 ? 25.593 -28.180 26.741 1.00 62.16 85 GLY A CA 1
ATOM 662 C C . GLY A 1 85 ? 25.519 -29.200 27.884 1.00 62.16 85 GLY A C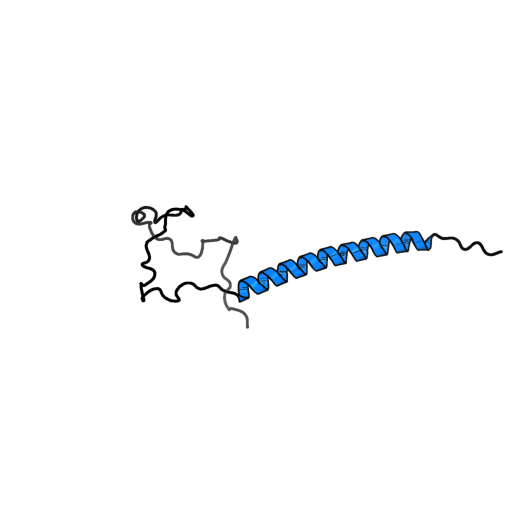 1
ATOM 663 O O . GLY A 1 85 ? 26.536 -29.516 28.503 1.00 62.16 85 GLY A O 1
ATOM 664 N N . LEU A 1 86 ? 24.337 -29.773 28.136 1.00 66.06 86 LEU A N 1
ATOM 665 C CA . LEU A 1 86 ? 24.138 -30.788 29.178 1.00 66.06 86 LEU A CA 1
ATOM 666 C C . LEU A 1 86 ? 24.789 -32.134 28.829 1.00 66.06 86 LEU A C 1
ATOM 668 O O . LEU A 1 86 ? 25.345 -32.792 29.709 1.00 66.06 86 LEU A O 1
ATOM 672 N N . GLN A 1 87 ? 24.772 -32.538 27.555 1.00 60.78 87 GLN A N 1
ATOM 673 C CA . GLN A 1 87 ? 25.389 -33.794 27.121 1.00 60.78 87 GLN A CA 1
ATOM 674 C C . GLN A 1 87 ? 26.923 -33.757 27.224 1.00 60.78 87 GLN A C 1
ATOM 676 O O . GLN A 1 87 ? 27.537 -34.749 27.621 1.00 60.78 87 GLN A O 1
ATOM 681 N N . MET A 1 88 ? 27.535 -32.599 26.963 1.00 60.66 88 MET A N 1
ATOM 682 C CA . MET A 1 88 ? 28.973 -32.379 27.160 1.00 60.66 88 MET A CA 1
ATOM 683 C C . MET A 1 88 ? 29.387 -32.475 28.640 1.00 60.66 88 MET A C 1
ATOM 685 O O . MET A 1 88 ? 30.454 -33.005 28.939 1.00 60.66 88 MET A O 1
ATOM 689 N N . LEU A 1 89 ? 28.540 -32.012 29.569 1.00 61.53 89 LEU A N 1
ATOM 690 C CA . LEU A 1 89 ? 28.775 -32.091 31.020 1.00 61.53 89 LEU A CA 1
ATOM 691 C C . LEU A 1 89 ? 28.557 -33.504 31.589 1.00 61.53 89 LEU A C 1
ATOM 693 O O . LEU A 1 89 ? 29.273 -33.922 32.495 1.00 61.53 89 LEU A O 1
ATOM 697 N N . ALA A 1 90 ? 27.584 -34.254 31.065 1.00 60.31 90 ALA A N 1
ATOM 698 C CA . ALA A 1 90 ? 27.292 -35.612 31.528 1.00 60.31 90 ALA A CA 1
ATOM 699 C C . ALA A 1 90 ? 28.348 -36.641 31.080 1.00 60.31 90 ALA A C 1
ATOM 701 O O . ALA A 1 90 ? 28.563 -37.640 31.764 1.00 60.31 90 ALA A O 1
ATOM 702 N N . SER A 1 91 ? 29.033 -36.396 29.957 1.00 60.72 91 SER A N 1
ATOM 703 C CA . SER A 1 91 ? 30.043 -37.315 29.417 1.00 60.72 91 SER A CA 1
ATOM 704 C C . SER A 1 91 ? 31.377 -37.311 30.184 1.00 60.72 91 SER A C 1
ATOM 706 O O . SER A 1 91 ? 32.222 -38.156 29.897 1.00 60.72 91 SER A O 1
ATOM 708 N N . SER A 1 92 ? 31.589 -36.400 31.144 1.00 59.84 92 SER A N 1
ATOM 709 C CA . SER A 1 92 ? 32.826 -36.326 31.944 1.00 59.84 92 SER A CA 1
ATOM 710 C C . SER A 1 92 ? 32.736 -37.006 33.320 1.00 59.84 92 SER A C 1
ATOM 712 O O . SER A 1 92 ? 33.628 -36.825 34.146 1.00 59.84 92 SER A O 1
ATOM 714 N N . GLY A 1 93 ? 31.664 -37.757 33.601 1.00 57.06 93 GLY A N 1
ATOM 715 C CA . GLY A 1 93 ? 31.508 -38.525 34.840 1.00 57.06 93 GLY A CA 1
ATOM 716 C C . GLY A 1 93 ? 32.223 -39.877 34.779 1.00 57.06 93 GLY A C 1
ATOM 717 O O . GLY A 1 93 ? 31.681 -40.836 34.238 1.00 57.06 93 GLY A O 1
ATOM 718 N N . ASP A 1 94 ? 33.428 -39.933 35.338 1.00 61.50 94 ASP A N 1
ATOM 719 C CA . ASP A 1 94 ? 34.274 -41.123 35.497 1.00 61.50 94 ASP A CA 1
ATOM 720 C C . ASP A 1 94 ? 33.571 -42.226 36.329 1.00 61.50 94 ASP A C 1
ATOM 722 O O . ASP A 1 94 ? 33.192 -41.969 37.480 1.00 61.50 94 ASP A O 1
ATOM 726 N N . PRO A 1 95 ? 33.349 -43.448 35.802 1.00 57.06 95 PRO A N 1
ATOM 727 C CA . PRO A 1 95 ? 32.791 -44.538 36.586 1.00 57.06 95 PRO A CA 1
ATOM 728 C C . PRO A 1 95 ? 33.897 -45.181 37.428 1.00 57.06 95 PRO A C 1
ATOM 730 O O . PRO A 1 95 ? 34.569 -46.119 37.002 1.00 57.06 95 PRO A O 1
ATOM 733 N N . MET A 1 96 ? 34.040 -44.710 38.666 1.00 56.59 96 MET A N 1
ATOM 734 C CA . MET A 1 96 ? 34.660 -45.490 39.739 1.00 56.59 96 MET A CA 1
ATOM 735 C C . MET A 1 96 ? 33.974 -46.863 39.822 1.00 56.59 96 MET A C 1
ATOM 737 O O . MET A 1 96 ? 32.801 -46.962 40.191 1.00 56.59 96 MET A O 1
ATOM 741 N N . LEU A 1 97 ? 34.711 -47.918 39.487 1.00 48.47 97 LEU A N 1
ATOM 742 C CA . LEU A 1 97 ? 34.343 -49.316 39.710 1.00 48.47 97 LEU A CA 1
ATOM 743 C C . LEU A 1 97 ? 35.496 -50.029 40.453 1.00 48.47 97 LEU A C 1
ATOM 745 O O . LEU A 1 97 ? 36.634 -49.572 40.360 1.00 48.47 97 LEU A O 1
ATOM 749 N N . PRO A 1 98 ? 35.166 -51.068 41.246 1.00 58.22 98 PRO A N 1
ATOM 750 C CA . PRO A 1 98 ? 35.615 -51.281 42.630 1.00 58.22 98 PRO A CA 1
ATOM 751 C C . PRO A 1 98 ? 37.018 -51.866 42.817 1.00 58.22 98 PRO A C 1
ATOM 753 O O . PRO A 1 98 ? 37.510 -52.564 41.903 1.00 58.22 98 PRO A O 1
#

Organism: Medicago truncatula (NCBI:txid3880)